Protein AF-A0A359E462-F1 (afdb_monomer_lite)

Foldseek 3Di:
DDVVVLLVLLLVLLLLLVLLLVLLVLVLPAPLPPDVVLNVVSVLSNVLSVVLNVLSVVPCVNDPPVSVVSSVVSSVVSPVVSVVLRPDPDPDSSVVSVVVSVVSVVVSLVSLVVSLVVCVVVVVVVSVVSSVVSNVSVVD

pLDDT: mean 85.41, std 11.94, range [37.19, 95.69]

Secondary structure (DSSP, 8-state):
--HHHHHHHHHHHHHHHHHHHHHHHHHHT-TT---HHHHHHHHHHHHHHHHHHHHHHT-TTT--HHHHHHHHHHHHHHHHHHHHHHH---S-HHHHHHHHHHHHHHHHHHHHHHHHHHHHTTT-HHHHHHHHHHHHHH--

Structure (mmCIF, N/CA/C/O backbone):
data_AF-A0A359E462-F1
#
_entry.id   AF-A0A359E462-F1
#
loop_
_atom_site.group_PDB
_atom_site.id
_atom_site.type_symbol
_atom_site.label_atom_id
_atom_site.label_alt_id
_atom_site.label_comp_id
_atom_site.label_asym_id
_atom_site.label_entity_id
_atom_site.label_seq_id
_atom_site.pdbx_PDB_ins_code
_atom_site.Cartn_x
_atom_site.Cartn_y
_atom_site.Cartn_z
_atom_site.occupancy
_atom_site.B_iso_or_equiv
_atom_site.auth_seq_id
_atom_site.auth_comp_id
_atom_site.auth_asym_id
_atom_site.auth_atom_id
_atom_site.pdbx_PDB_model_num
ATOM 1 N N . MET A 1 1 ? -7.744 -0.542 22.235 1.00 60.38 1 MET A N 1
ATOM 2 C CA . MET A 1 1 ? -6.685 0.347 21.687 1.00 60.38 1 MET A CA 1
ATOM 3 C C . MET A 1 1 ? -7.282 1.744 21.483 1.00 60.38 1 MET A C 1
ATOM 5 O O . MET A 1 1 ? -8.496 1.810 21.391 1.00 60.38 1 MET A O 1
ATOM 9 N N . LYS A 1 2 ? -6.514 2.849 21.475 1.00 73.69 2 LYS A N 1
ATOM 10 C CA . LYS A 1 2 ? -7.090 4.191 21.211 1.00 73.69 2 LYS A CA 1
ATOM 11 C C . LYS A 1 2 ? -7.337 4.391 19.709 1.00 73.69 2 LYS A C 1
ATOM 13 O O . LYS A 1 2 ? -6.457 4.039 18.927 1.00 73.69 2 LYS A O 1
ATOM 18 N N . THR A 1 3 ? -8.460 5.003 19.334 1.00 75.19 3 THR A N 1
ATOM 19 C CA . THR A 1 3 ? -8.848 5.301 17.939 1.00 75.19 3 THR A CA 1
ATOM 20 C C . THR A 1 3 ? -7.804 6.138 17.193 1.00 75.19 3 THR A C 1
ATOM 22 O O . THR A 1 3 ? -7.515 5.854 16.038 1.00 75.19 3 THR A O 1
ATOM 25 N N . GLU A 1 4 ? -7.136 7.073 17.877 1.00 76.38 4 GLU A N 1
ATOM 26 C CA . GLU A 1 4 ? -6.033 7.878 17.319 1.00 76.38 4 GLU A CA 1
ATOM 27 C C . GLU A 1 4 ? -4.921 7.006 16.706 1.00 76.38 4 GLU A C 1
ATOM 29 O O . GLU A 1 4 ? -4.448 7.281 15.610 1.00 76.38 4 GLU A O 1
ATOM 34 N N . LYS A 1 5 ? -4.566 5.879 17.346 1.00 87.44 5 LYS A N 1
ATOM 35 C CA . LYS A 1 5 ? -3.548 4.966 16.801 1.00 87.44 5 LYS A CA 1
ATOM 36 C C . LYS A 1 5 ? -4.015 4.220 15.555 1.00 87.44 5 LYS A C 1
ATOM 38 O O . LYS A 1 5 ? -3.192 3.901 14.705 1.00 87.44 5 LYS A O 1
ATOM 43 N N . LEU A 1 6 ? -5.309 3.909 15.451 1.00 91.31 6 LEU A N 1
ATOM 44 C CA . LEU A 1 6 ? -5.858 3.320 14.227 1.00 91.31 6 LEU A CA 1
ATOM 45 C C . LEU A 1 6 ? -5.811 4.323 13.089 1.00 91.31 6 LEU A C 1
ATOM 47 O O . LEU A 1 6 ? -5.420 3.960 11.989 1.00 91.31 6 LEU A O 1
ATOM 51 N N . GLN A 1 7 ? -6.150 5.580 13.367 1.00 90.94 7 GLN A N 1
ATOM 52 C CA . GLN A 1 7 ? -6.069 6.644 12.379 1.00 90.94 7 GLN A CA 1
ATOM 53 C C . GLN A 1 7 ? -4.628 6.851 11.896 1.00 90.94 7 GLN A C 1
ATOM 55 O O . GLN A 1 7 ? -4.416 6.944 10.688 1.00 90.94 7 GLN A O 1
ATOM 60 N N . ASP A 1 8 ? -3.639 6.834 12.794 1.00 90.19 8 ASP A N 1
ATOM 61 C CA . ASP A 1 8 ? -2.219 6.905 12.427 1.00 90.19 8 ASP A CA 1
ATOM 62 C C . ASP A 1 8 ? -1.805 5.732 11.525 1.00 90.19 8 ASP A C 1
ATOM 64 O O . ASP A 1 8 ? -1.240 5.940 10.451 1.00 90.19 8 ASP A O 1
ATOM 68 N N . TYR A 1 9 ? -2.141 4.494 11.906 1.00 92.81 9 TYR A N 1
ATOM 69 C CA . TYR A 1 9 ? -1.817 3.306 11.109 1.00 92.81 9 TYR A CA 1
ATOM 70 C C . TYR A 1 9 ? -2.516 3.295 9.745 1.00 92.81 9 TYR A C 1
ATOM 72 O O . TYR A 1 9 ? -1.888 2.950 8.743 1.00 92.81 9 TYR A O 1
ATOM 80 N N . THR A 1 10 ? -3.784 3.707 9.684 1.00 94.31 10 THR A N 1
ATOM 81 C CA . THR A 1 10 ? -4.526 3.879 8.428 1.00 94.31 10 THR A CA 1
ATOM 82 C C . THR A 1 10 ? -3.863 4.942 7.554 1.00 94.31 10 THR A C 1
ATOM 84 O O . THR A 1 10 ? -3.642 4.708 6.370 1.00 94.31 10 THR A O 1
ATOM 87 N N . THR A 1 11 ? -3.485 6.082 8.137 1.00 92.75 11 THR A N 1
ATOM 88 C CA . THR A 1 11 ? -2.820 7.194 7.440 1.00 92.75 11 THR A CA 1
ATOM 89 C C . THR A 1 11 ? -1.477 6.762 6.852 1.00 92.75 11 THR A C 1
ATOM 91 O O . THR A 1 11 ? -1.191 7.043 5.687 1.00 92.75 11 THR A O 1
ATOM 94 N N . ASP A 1 12 ? -0.660 6.057 7.635 1.00 92.62 12 ASP A N 1
ATOM 95 C CA . ASP A 1 12 ? 0.654 5.572 7.210 1.00 92.62 12 ASP A CA 1
ATOM 96 C C . ASP A 1 12 ? 0.546 4.530 6.094 1.00 92.62 12 ASP A C 1
ATOM 98 O O . ASP A 1 12 ? 1.240 4.636 5.079 1.00 92.62 12 ASP A O 1
ATOM 102 N N . LEU A 1 13 ? -0.354 3.555 6.244 1.00 95.31 13 LEU A N 1
ATOM 103 C CA . LEU A 1 13 ? -0.587 2.538 5.222 1.00 95.31 13 LEU A CA 1
ATOM 104 C C . LEU A 1 13 ? -1.141 3.155 3.935 1.00 95.31 13 LEU A C 1
ATOM 106 O O . LEU A 1 13 ? -0.721 2.781 2.836 1.00 95.31 13 LEU A O 1
ATOM 110 N N . TYR A 1 14 ? -2.034 4.136 4.056 1.00 95.62 14 TYR A N 1
ATOM 111 C CA . TYR A 1 14 ? -2.583 4.827 2.902 1.00 95.62 14 TYR A CA 1
ATOM 112 C C . TYR A 1 14 ? -1.494 5.629 2.165 1.00 95.62 14 TYR A C 1
ATOM 114 O O . TYR A 1 14 ? -1.356 5.532 0.941 1.00 95.62 14 TYR A O 1
ATOM 122 N N . ALA A 1 15 ? -0.646 6.355 2.896 1.00 93.69 15 ALA A N 1
ATOM 123 C CA . ALA A 1 15 ? 0.481 7.079 2.312 1.00 93.69 15 ALA A CA 1
ATOM 124 C C . ALA A 1 15 ? 1.480 6.144 1.607 1.00 93.69 15 ALA A C 1
ATOM 126 O O . ALA A 1 15 ? 1.904 6.446 0.488 1.00 93.69 15 ALA A O 1
ATOM 127 N N . LEU A 1 16 ? 1.811 5.000 2.217 1.00 93.44 16 LEU A N 1
ATOM 128 C CA . LEU A 1 16 ? 2.663 3.978 1.604 1.00 93.44 16 LEU A CA 1
ATOM 129 C C . LEU A 1 16 ? 2.048 3.458 0.297 1.00 93.44 16 LEU A C 1
ATOM 131 O O . LEU A 1 16 ? 2.712 3.467 -0.736 1.00 93.44 16 LEU A O 1
ATOM 135 N N . THR A 1 17 ? 0.765 3.094 0.321 1.00 94.88 17 THR A N 1
ATOM 136 C CA . THR A 1 17 ? 0.035 2.570 -0.846 1.00 94.88 17 THR A CA 1
ATOM 137 C C . THR A 1 17 ? 0.006 3.590 -1.993 1.00 94.88 17 THR A C 1
ATOM 139 O O . THR A 1 17 ? 0.336 3.250 -3.131 1.00 94.88 17 THR A O 1
ATOM 142 N N . LYS A 1 18 ? -0.291 4.871 -1.708 1.00 94.62 18 LYS A N 1
ATOM 143 C CA . LYS A 1 18 ? -0.224 5.955 -2.713 1.00 94.62 18 LYS A CA 1
ATOM 144 C C . LYS A 1 18 ? 1.172 6.137 -3.284 1.00 94.62 18 LYS A C 1
ATOM 146 O O . LYS A 1 18 ? 1.318 6.352 -4.489 1.00 94.62 18 LYS A O 1
ATOM 151 N N . HIS A 1 19 ? 2.190 6.093 -2.431 1.00 92.38 19 HIS A N 1
ATOM 152 C CA . HIS A 1 19 ? 3.562 6.240 -2.882 1.00 92.38 19 HIS A CA 1
ATOM 153 C C . HIS A 1 19 ? 3.963 5.093 -3.818 1.00 92.38 19 HIS A C 1
ATOM 155 O O . HIS A 1 19 ? 4.450 5.357 -4.918 1.00 92.38 19 HIS A O 1
ATOM 161 N N . THR A 1 20 ? 3.688 3.844 -3.436 1.00 92.75 20 THR A N 1
ATOM 162 C CA . THR A 1 20 ? 3.968 2.668 -4.267 1.00 92.75 20 THR A CA 1
ATOM 163 C C . THR A 1 20 ? 3.223 2.732 -5.597 1.00 92.75 20 THR A C 1
ATOM 165 O O . THR A 1 20 ? 3.838 2.502 -6.635 1.00 92.75 20 THR A O 1
ATOM 168 N N . LEU A 1 21 ? 1.951 3.151 -5.615 1.00 94.25 21 LEU A N 1
ATOM 169 C CA . LEU A 1 21 ? 1.221 3.351 -6.870 1.00 94.25 21 LEU A CA 1
ATOM 170 C C . LEU A 1 21 ? 1.902 4.389 -7.778 1.00 94.25 21 LEU A C 1
ATOM 172 O O . LEU A 1 21 ? 2.031 4.177 -8.983 1.00 94.25 21 LEU A O 1
ATOM 176 N N . SER A 1 22 ? 2.351 5.514 -7.213 1.00 91.81 22 SER A N 1
ATOM 177 C CA . SER A 1 22 ? 3.063 6.557 -7.965 1.00 91.81 22 SER A CA 1
ATOM 178 C C . SER A 1 22 ? 4.361 6.029 -8.583 1.00 91.81 22 SER A C 1
ATOM 180 O O . SER A 1 22 ? 4.654 6.292 -9.755 1.00 91.81 22 SER A O 1
ATOM 182 N N . VAL A 1 23 ? 5.108 5.222 -7.822 1.00 90.31 23 VAL A N 1
ATOM 183 C CA . VAL A 1 23 ? 6.296 4.518 -8.312 1.00 90.31 23 VAL A CA 1
ATOM 184 C C . VAL A 1 23 ? 5.914 3.601 -9.471 1.00 90.31 23 VAL A C 1
ATOM 186 O O . VAL A 1 23 ? 6.422 3.801 -10.569 1.00 90.31 23 VAL A O 1
ATOM 189 N N . VAL A 1 24 ? 4.974 2.673 -9.282 1.00 91.62 24 VAL A N 1
ATOM 190 C CA . VAL A 1 24 ? 4.553 1.699 -10.306 1.00 91.62 24 VAL A CA 1
ATOM 191 C C . VAL A 1 24 ? 4.086 2.391 -11.591 1.00 91.62 24 VAL A C 1
ATOM 193 O O . VAL A 1 24 ? 4.532 2.036 -12.682 1.00 91.62 24 VAL A O 1
ATOM 196 N N . LYS A 1 25 ? 3.272 3.450 -11.497 1.00 91.12 25 LYS A N 1
ATOM 197 C CA . LYS A 1 25 ? 2.845 4.241 -12.668 1.00 91.12 25 LYS A CA 1
ATOM 198 C C . LYS A 1 25 ? 4.025 4.860 -13.408 1.00 91.12 25 LYS A C 1
ATOM 200 O O . LYS A 1 25 ? 4.090 4.806 -14.636 1.00 91.12 25 LYS A O 1
ATOM 205 N N . THR A 1 26 ? 4.985 5.396 -12.664 1.00 88.31 26 THR A N 1
ATOM 206 C CA . THR A 1 26 ? 6.214 5.956 -13.230 1.00 88.31 26 THR A CA 1
ATOM 207 C C . THR A 1 26 ? 7.030 4.881 -13.953 1.00 88.31 26 THR A C 1
ATOM 209 O O . THR A 1 26 ? 7.489 5.091 -15.078 1.00 88.31 26 THR A O 1
ATOM 212 N N . GLN A 1 27 ? 7.163 3.702 -13.345 1.00 88.06 27 GLN A N 1
ATOM 213 C CA . GLN A 1 27 ? 7.868 2.562 -13.920 1.00 88.06 27 GLN A CA 1
ATOM 214 C C . GLN A 1 27 ? 7.225 2.064 -15.223 1.00 88.06 27 GLN A C 1
ATOM 216 O O . GLN A 1 27 ? 7.942 1.868 -16.202 1.00 88.06 27 GLN A O 1
ATOM 221 N N . LYS A 1 28 ? 5.889 1.946 -15.275 1.00 86.38 28 LYS A N 1
ATOM 222 C CA . LYS A 1 28 ? 5.133 1.542 -16.481 1.00 86.38 28 LYS A CA 1
ATOM 223 C C . LYS A 1 28 ? 5.398 2.441 -17.685 1.00 86.38 28 LYS A C 1
ATOM 225 O O . LYS A 1 28 ? 5.406 1.971 -18.816 1.00 86.38 28 LYS A O 1
ATOM 230 N N . THR A 1 29 ? 5.607 3.736 -17.450 1.00 84.69 29 THR A N 1
ATOM 231 C CA . THR A 1 29 ? 5.901 4.712 -18.515 1.00 84.69 29 THR A CA 1
ATOM 232 C C . THR A 1 29 ? 7.381 4.784 -18.897 1.00 84.69 29 THR A C 1
ATOM 234 O O . THR A 1 29 ? 7.750 5.512 -19.818 1.00 84.69 29 THR A O 1
ATOM 237 N N . SER A 1 30 ? 8.254 4.054 -18.197 1.00 83.88 30 SER A N 1
ATOM 238 C CA . SER A 1 30 ? 9.693 4.106 -18.426 1.00 83.88 30 SER A CA 1
ATOM 239 C C . SER A 1 30 ? 10.095 3.290 -19.649 1.00 83.88 30 SER A C 1
ATOM 241 O O . SER A 1 30 ? 9.843 2.090 -19.719 1.00 83.88 30 SER A O 1
ATOM 243 N N . SER A 1 31 ? 10.863 3.897 -20.556 1.00 81.12 31 SER A N 1
ATOM 244 C CA . SER A 1 31 ? 11.488 3.189 -21.685 1.00 81.12 31 SER A CA 1
ATOM 245 C C . SER A 1 31 ? 12.481 2.098 -21.256 1.00 81.12 31 SER A C 1
ATOM 247 O O . SER A 1 31 ? 12.884 1.275 -22.076 1.00 81.12 31 SER A O 1
ATOM 249 N N . LYS A 1 32 ? 12.874 2.073 -19.973 1.00 79.38 32 LYS A N 1
ATOM 250 C CA . LYS A 1 32 ? 13.740 1.040 -19.386 1.00 79.38 32 LYS A CA 1
ATOM 251 C C . LYS A 1 32 ? 13.001 -0.269 -19.095 1.00 79.38 32 LYS A C 1
ATOM 253 O O . LYS A 1 32 ? 13.661 -1.291 -18.921 1.00 79.38 32 LYS A O 1
ATOM 258 N N . VAL A 1 33 ? 11.668 -0.257 -19.039 1.00 83.12 33 VAL A N 1
ATOM 259 C CA . VAL A 1 33 ? 10.849 -1.461 -18.857 1.00 83.12 33 VAL A CA 1
ATOM 260 C C . VAL A 1 33 ? 10.404 -1.954 -20.229 1.00 83.12 33 VAL A C 1
ATOM 262 O O . VAL A 1 33 ? 9.380 -1.546 -20.761 1.00 83.12 33 VAL A O 1
ATOM 265 N N . ASN A 1 34 ? 11.215 -2.823 -20.829 1.00 81.88 34 ASN A N 1
ATOM 266 C CA . ASN A 1 34 ? 10.996 -3.349 -22.181 1.00 81.88 34 ASN A CA 1
ATOM 267 C C . ASN A 1 34 ? 10.612 -4.841 -22.208 1.00 81.88 34 ASN A C 1
ATOM 269 O O . ASN A 1 34 ? 10.435 -5.418 -23.279 1.00 81.88 34 ASN A O 1
ATOM 273 N N . ASN A 1 35 ? 10.477 -5.474 -21.041 1.00 87.38 35 ASN A N 1
ATOM 274 C CA . ASN A 1 35 ? 10.027 -6.854 -20.914 1.00 87.38 35 ASN A CA 1
ATOM 275 C C . ASN A 1 35 ? 8.499 -6.890 -20.772 1.00 87.38 35 ASN A C 1
ATOM 277 O O . ASN A 1 35 ? 7.972 -6.357 -19.798 1.00 87.38 35 ASN A O 1
ATOM 281 N N . SER A 1 36 ? 7.797 -7.545 -21.701 1.00 88.50 36 SER A N 1
ATOM 282 C CA . SER A 1 36 ? 6.327 -7.578 -21.712 1.00 88.50 36 SER A CA 1
ATOM 283 C C . SER A 1 36 ? 5.723 -8.155 -20.431 1.00 88.50 36 SER A C 1
ATOM 285 O O . SER A 1 36 ? 4.804 -7.564 -19.887 1.00 88.50 36 SER A O 1
ATOM 287 N N . LYS A 1 37 ? 6.298 -9.227 -19.870 1.00 90.44 37 LYS A N 1
ATOM 288 C CA . LYS A 1 37 ? 5.805 -9.815 -18.612 1.00 90.44 37 LYS A CA 1
ATOM 289 C C . LYS A 1 37 ? 5.951 -8.865 -17.428 1.00 90.44 37 LYS A C 1
ATOM 291 O O . LYS A 1 37 ? 5.120 -8.875 -16.529 1.00 90.44 37 LYS A O 1
ATOM 296 N N . ALA A 1 38 ? 7.018 -8.065 -17.408 1.00 89.88 38 ALA A N 1
ATOM 297 C CA . ALA A 1 38 ? 7.191 -7.046 -16.379 1.00 89.88 38 ALA A CA 1
ATOM 298 C C . ALA A 1 38 ? 6.164 -5.917 -16.545 1.00 89.88 38 ALA A C 1
ATOM 300 O O . ALA A 1 38 ? 5.639 -5.434 -15.550 1.00 89.88 38 ALA A O 1
ATOM 301 N N . VAL A 1 39 ? 5.850 -5.522 -17.784 1.00 89.75 39 VAL A N 1
ATOM 302 C CA . VAL A 1 39 ? 4.794 -4.536 -18.065 1.00 89.75 39 VAL A CA 1
ATOM 303 C C . VAL A 1 39 ? 3.427 -5.046 -17.609 1.00 89.75 39 VAL A C 1
ATOM 305 O O . VAL A 1 39 ? 2.711 -4.296 -16.950 1.00 89.75 39 VAL A O 1
ATOM 308 N N . ASP A 1 40 ? 3.098 -6.303 -17.914 1.00 91.69 40 ASP A N 1
ATOM 309 C CA . ASP A 1 40 ? 1.839 -6.937 -17.505 1.00 91.69 40 ASP A CA 1
ATOM 310 C C . ASP A 1 40 ? 1.735 -6.992 -15.973 1.00 91.69 40 ASP A C 1
ATOM 312 O O . ASP A 1 40 ? 0.775 -6.491 -15.399 1.00 91.69 40 ASP A O 1
ATOM 316 N N . LEU A 1 41 ? 2.785 -7.458 -15.288 1.00 91.88 41 LEU A N 1
ATOM 317 C CA . LEU A 1 41 ? 2.818 -7.485 -13.823 1.00 91.88 41 LEU A CA 1
ATOM 318 C C . LEU A 1 41 ? 2.665 -6.085 -13.205 1.00 91.88 41 LEU A C 1
ATOM 320 O O . LEU A 1 41 ? 1.914 -5.902 -12.251 1.00 91.88 41 LEU A O 1
ATOM 324 N N . LEU A 1 42 ? 3.356 -5.075 -13.740 1.00 92.88 42 LEU A N 1
ATOM 325 C CA . LEU A 1 42 ? 3.198 -3.698 -13.268 1.00 92.88 42 LEU A CA 1
ATOM 326 C C . LEU A 1 42 ? 1.783 -3.167 -13.531 1.00 92.88 42 LEU A C 1
ATOM 328 O O . LEU A 1 42 ? 1.295 -2.330 -12.772 1.00 92.88 42 LEU A O 1
ATOM 332 N N . HIS A 1 43 ? 1.123 -3.617 -14.601 1.00 93.50 43 HIS A N 1
ATOM 333 C CA . HIS A 1 43 ? -0.275 -3.295 -14.852 1.00 93.50 43 HIS A CA 1
ATOM 334 C C . HIS A 1 43 ? -1.188 -3.884 -13.777 1.00 93.50 43 HIS A C 1
ATOM 336 O O . HIS A 1 43 ? -1.980 -3.131 -13.213 1.00 93.50 43 HIS A O 1
ATOM 342 N N . ASP A 1 44 ? -1.023 -5.161 -13.446 1.00 92.69 44 ASP A N 1
ATOM 343 C CA . ASP A 1 44 ? -1.820 -5.833 -12.416 1.00 92.69 44 ASP A CA 1
ATOM 344 C C . ASP A 1 44 ? -1.631 -5.170 -11.042 1.00 92.69 44 ASP A C 1
ATOM 346 O O . ASP A 1 44 ? -2.599 -4.893 -10.332 1.00 92.69 44 ASP A O 1
ATOM 350 N N . ILE A 1 45 ? -0.389 -4.801 -10.702 1.00 93.50 45 ILE A N 1
ATOM 351 C CA . ILE A 1 45 ? -0.082 -4.061 -9.471 1.00 93.50 45 ILE A CA 1
ATOM 352 C C . ILE A 1 45 ? -0.757 -2.676 -9.465 1.00 93.50 45 ILE A C 1
ATOM 354 O O . ILE A 1 45 ? -1.314 -2.271 -8.446 1.00 93.50 45 ILE A O 1
ATOM 358 N N . ASP A 1 46 ? -0.721 -1.934 -10.578 1.00 94.50 46 ASP A N 1
ATOM 359 C CA . ASP A 1 46 ? -1.385 -0.623 -10.705 1.00 94.50 46 ASP A CA 1
ATOM 360 C C . ASP A 1 46 ? -2.899 -0.733 -10.476 1.00 94.50 46 ASP A C 1
ATOM 362 O O . ASP A 1 46 ? -3.466 0.068 -9.728 1.00 94.50 46 ASP A O 1
ATOM 366 N N . VAL A 1 47 ? -3.540 -1.751 -11.061 1.00 94.06 47 VAL A N 1
ATOM 367 C CA . VAL A 1 47 ? -4.972 -2.024 -10.868 1.00 94.06 47 VAL A CA 1
ATOM 368 C C . VAL A 1 47 ? -5.265 -2.310 -9.394 1.00 94.06 47 VAL A C 1
ATOM 370 O O . VAL A 1 47 ? -6.059 -1.587 -8.792 1.00 94.06 47 VAL A O 1
ATOM 373 N N . ALA A 1 48 ? -4.565 -3.271 -8.784 1.00 92.50 48 ALA A N 1
ATOM 374 C CA . ALA A 1 48 ? -4.805 -3.666 -7.396 1.00 92.50 48 ALA A CA 1
ATOM 375 C C . ALA A 1 48 ? -4.594 -2.508 -6.401 1.00 92.50 48 ALA A C 1
ATOM 377 O O . ALA A 1 48 ? -5.416 -2.273 -5.513 1.00 92.50 48 ALA A O 1
ATOM 378 N N . LEU A 1 49 ? -3.513 -1.736 -6.553 1.00 94.19 49 LEU A N 1
ATOM 379 C CA . LEU A 1 49 ? -3.239 -0.591 -5.678 1.00 94.19 49 LEU A CA 1
ATOM 380 C C . LEU A 1 49 ? -4.217 0.568 -5.914 1.00 94.19 49 LEU A C 1
ATOM 382 O O . LEU A 1 49 ? -4.567 1.273 -4.967 1.00 94.19 49 LEU A O 1
ATOM 386 N N . THR A 1 50 ? -4.676 0.776 -7.152 1.00 95.00 50 THR A N 1
ATOM 387 C CA . THR A 1 50 ? -5.710 1.776 -7.458 1.00 95.00 50 THR A CA 1
ATOM 388 C C . THR A 1 50 ? -7.032 1.417 -6.783 1.00 95.00 50 THR A C 1
ATOM 390 O O . THR A 1 50 ? -7.653 2.286 -6.172 1.00 95.00 50 THR A O 1
ATOM 393 N N . GLU A 1 51 ? -7.446 0.151 -6.835 1.00 92.38 51 GLU A N 1
ATOM 394 C CA . GLU A 1 51 ? -8.644 -0.326 -6.136 1.00 92.38 51 GLU A CA 1
ATOM 395 C C . GLU A 1 51 ? -8.537 -0.107 -4.624 1.00 92.38 51 GLU A C 1
ATOM 397 O O . GLU A 1 51 ? -9.436 0.479 -4.024 1.00 92.38 51 GLU A O 1
ATOM 402 N N . GLN A 1 52 ? -7.404 -0.463 -4.017 1.00 92.62 52 GLN A N 1
ATOM 403 C CA . GLN A 1 52 ? -7.163 -0.232 -2.590 1.00 92.62 52 GLN A CA 1
ATOM 404 C C . GLN A 1 52 ? -7.231 1.246 -2.195 1.00 92.62 52 GLN A C 1
ATOM 406 O O . GLN A 1 52 ? -7.809 1.586 -1.165 1.00 92.62 52 GLN A O 1
ATOM 411 N N . ILE A 1 53 ? -6.658 2.139 -3.005 1.00 93.94 53 ILE A N 1
ATOM 412 C CA . ILE A 1 53 ? -6.717 3.589 -2.770 1.00 93.94 53 ILE A CA 1
ATOM 413 C C . ILE A 1 53 ? -8.155 4.101 -2.850 1.00 93.94 53 ILE A C 1
ATOM 415 O O . ILE A 1 53 ? -8.559 4.892 -2.001 1.00 93.94 53 ILE A O 1
ATOM 419 N N . ASN A 1 54 ? -8.938 3.616 -3.814 1.00 93.19 54 ASN A N 1
ATOM 420 C CA . ASN A 1 54 ? -10.348 3.980 -3.921 1.00 93.19 54 ASN A CA 1
ATOM 421 C C . ASN A 1 54 ? -11.151 3.516 -2.698 1.00 93.19 54 ASN A C 1
ATOM 423 O O . ASN A 1 54 ? -12.073 4.212 -2.284 1.00 93.19 54 ASN A O 1
ATOM 427 N N . GLU A 1 55 ? -10.820 2.365 -2.109 1.00 92.31 55 GLU A N 1
ATOM 428 C CA . GLU A 1 55 ? -11.435 1.915 -0.855 1.00 92.31 55 GLU A CA 1
ATOM 429 C C . GLU A 1 55 ? -10.976 2.750 0.351 1.00 92.31 55 GLU A C 1
ATOM 431 O O . GLU A 1 55 ? -11.798 3.091 1.200 1.00 92.31 55 GLU A O 1
ATOM 436 N N . PHE A 1 56 ? -9.704 3.170 0.405 1.00 93.19 56 PHE A N 1
ATOM 437 C CA . PHE A 1 56 ? -9.247 4.136 1.412 1.00 93.19 56 PHE A CA 1
ATOM 438 C C . PHE A 1 56 ? -10.025 5.453 1.347 1.00 93.19 56 PHE A C 1
ATOM 440 O O . PHE A 1 56 ? -10.445 5.961 2.385 1.00 93.19 56 PHE A O 1
ATOM 447 N N . ASP A 1 57 ? -10.253 5.985 0.146 1.00 90.75 57 ASP A N 1
ATOM 448 C CA . ASP A 1 57 ? -10.988 7.239 -0.055 1.00 90.75 57 ASP A CA 1
ATOM 449 C C . ASP A 1 57 ? -12.458 7.169 0.393 1.00 90.75 57 ASP A C 1
ATOM 451 O O . ASP A 1 57 ? -13.065 8.205 0.652 1.00 90.75 57 ASP A O 1
ATOM 455 N N . LYS A 1 58 ? -13.030 5.966 0.532 1.00 90.56 58 LYS A N 1
ATOM 456 C CA . LYS A 1 58 ? -14.399 5.762 1.038 1.00 90.56 58 LYS A CA 1
ATOM 457 C C . LYS A 1 58 ? -14.481 5.702 2.568 1.00 90.56 58 LYS A C 1
ATOM 459 O O . LYS A 1 58 ? -15.583 5.704 3.113 1.00 90.56 58 LYS A O 1
ATOM 464 N N . MET A 1 59 ? -13.356 5.626 3.284 1.00 88.38 59 MET A N 1
ATOM 465 C CA . MET A 1 59 ? -13.331 5.526 4.750 1.00 88.38 59 MET A CA 1
ATOM 466 C C . MET A 1 59 ? -13.359 6.902 5.427 1.00 88.38 59 MET A C 1
ATOM 468 O O . MET A 1 59 ? -12.398 7.292 6.087 1.00 88.38 59 MET A O 1
ATOM 472 N N . GLU A 1 60 ? -14.476 7.621 5.310 1.00 84.25 60 GLU A N 1
ATOM 473 C CA . GLU A 1 60 ? -14.647 8.994 5.829 1.00 84.25 60 GLU A CA 1
ATOM 474 C C . GLU A 1 60 ? -14.327 9.139 7.334 1.00 84.25 60 GLU A C 1
ATOM 476 O O . GLU A 1 60 ? -13.793 10.163 7.761 1.00 84.25 60 GLU A O 1
ATOM 481 N N . ASP A 1 61 ? -14.573 8.090 8.130 1.00 82.81 61 ASP A N 1
ATOM 482 C CA . ASP A 1 61 ? -14.300 8.063 9.578 1.00 82.81 61 ASP A CA 1
ATOM 483 C C . ASP A 1 61 ? -12.791 8.126 9.909 1.00 82.81 61 ASP A C 1
ATOM 485 O O . ASP A 1 61 ? -12.401 8.582 10.985 1.00 82.81 61 ASP A O 1
ATOM 489 N N . PHE A 1 62 ? -11.930 7.683 8.986 1.00 81.81 62 PHE A N 1
ATOM 490 C CA . PHE A 1 62 ? -10.476 7.593 9.179 1.00 81.81 62 PHE A CA 1
ATOM 491 C C . PHE A 1 62 ? -9.681 8.473 8.208 1.00 81.81 62 PHE A C 1
ATOM 493 O O . PHE A 1 62 ? -8.538 8.830 8.497 1.00 81.81 62 PHE A O 1
ATOM 500 N N . VAL A 1 63 ? -10.277 8.833 7.071 1.00 84.00 63 VAL A N 1
ATOM 501 C CA . VAL A 1 63 ? -9.687 9.632 5.997 1.00 84.00 63 VAL A CA 1
ATOM 502 C C . VAL A 1 63 ? -10.505 10.913 5.840 1.00 84.00 63 VAL A C 1
ATOM 504 O O . VAL A 1 63 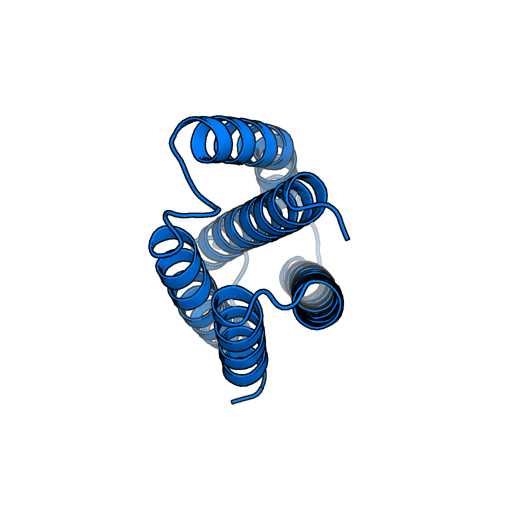? -11.394 11.018 5.004 1.00 84.00 63 VAL A O 1
ATOM 507 N N . ASN A 1 64 ? -10.185 11.905 6.670 1.00 84.69 64 ASN A N 1
ATOM 508 C CA . ASN A 1 64 ? -10.747 13.257 6.595 1.00 84.69 64 ASN A CA 1
ATOM 509 C C . ASN A 1 64 ? -9.744 14.256 5.986 1.00 84.69 64 ASN A C 1
ATOM 511 O O . ASN A 1 64 ? -8.596 13.907 5.709 1.00 84.69 64 ASN A O 1
ATOM 515 N N . ASP A 1 65 ? -10.146 15.518 5.822 1.00 85.06 65 ASP A N 1
ATOM 516 C CA . ASP A 1 65 ? -9.307 16.573 5.230 1.00 85.06 65 ASP A CA 1
ATOM 517 C C . ASP A 1 65 ? -7.938 16.740 5.909 1.00 85.06 65 ASP A C 1
ATOM 519 O O . ASP A 1 65 ? -6.924 16.930 5.230 1.00 85.06 65 ASP A O 1
ATOM 523 N N . SER A 1 66 ? -7.883 16.627 7.241 1.00 84.38 66 SER A N 1
ATOM 524 C CA . SER A 1 66 ? -6.624 16.693 7.990 1.00 84.38 66 SER A CA 1
ATOM 525 C C . SER A 1 66 ? -5.735 15.494 7.664 1.00 84.38 66 SER A C 1
ATOM 527 O O . SER A 1 66 ? -4.552 15.662 7.367 1.00 84.38 66 SER A O 1
ATOM 529 N N . THR A 1 67 ? -6.303 14.287 7.660 1.00 84.12 67 THR A N 1
ATOM 530 C CA . THR A 1 67 ? -5.592 13.060 7.280 1.00 84.12 67 THR A CA 1
ATOM 531 C C . THR A 1 67 ? -5.099 13.126 5.832 1.00 84.12 67 THR A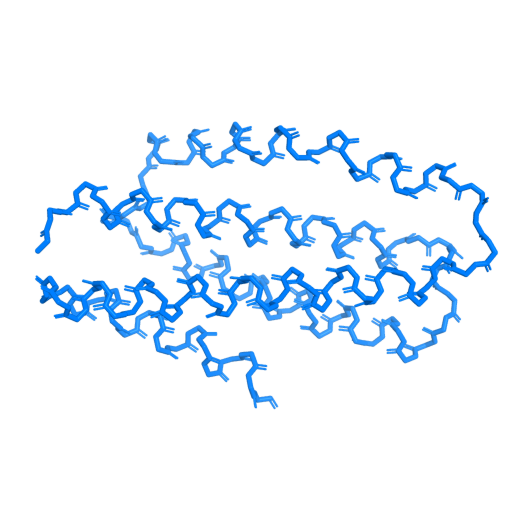 C 1
ATOM 533 O O . THR A 1 67 ? -3.951 12.782 5.552 1.00 84.12 67 THR A O 1
ATOM 536 N N . LEU A 1 68 ? -5.912 13.638 4.904 1.00 85.75 68 LEU A N 1
ATOM 537 C CA . LEU A 1 68 ? -5.531 13.827 3.504 1.00 85.75 68 LEU A CA 1
ATOM 538 C C . LEU A 1 68 ? -4.353 14.794 3.346 1.00 85.75 68 LEU A C 1
ATOM 540 O O . LEU A 1 68 ? -3.485 14.556 2.502 1.00 85.75 68 LEU A O 1
ATOM 544 N N . ALA A 1 69 ? -4.288 15.862 4.146 1.00 87.56 69 ALA A N 1
ATOM 545 C CA . ALA A 1 69 ? -3.137 16.761 4.163 1.00 87.56 69 ALA A CA 1
ATOM 546 C C . ALA A 1 69 ? -1.861 16.032 4.624 1.00 87.56 69 ALA A C 1
ATOM 548 O O . ALA A 1 69 ? -0.839 16.105 3.938 1.00 87.56 69 ALA A O 1
ATOM 549 N N . THR A 1 70 ? -1.939 15.250 5.705 1.00 88.31 70 THR A N 1
ATOM 550 C CA . THR A 1 70 ? -0.816 14.437 6.205 1.00 88.31 70 THR A CA 1
ATOM 551 C C . THR A 1 70 ? -0.361 13.384 5.191 1.00 88.31 70 THR A C 1
ATOM 553 O O . THR A 1 70 ? 0.838 13.190 4.990 1.00 88.31 70 THR A O 1
ATOM 556 N N . ILE A 1 71 ? -1.294 12.727 4.497 1.00 89.31 71 ILE A N 1
ATOM 557 C CA . ILE A 1 71 ? -0.975 11.768 3.428 1.00 89.31 71 ILE A CA 1
ATOM 558 C C . ILE A 1 71 ? -0.221 12.466 2.298 1.00 89.31 71 ILE A C 1
ATOM 560 O O . ILE A 1 71 ? 0.797 11.953 1.834 1.00 89.31 71 ILE A O 1
ATOM 564 N N . LYS A 1 72 ? -0.691 13.640 1.857 1.00 86.38 72 LYS A N 1
ATOM 565 C CA . LYS A 1 72 ? -0.025 14.418 0.801 1.00 86.38 72 LYS A CA 1
ATOM 566 C C . LYS A 1 72 ? 1.399 14.795 1.197 1.00 86.38 72 LYS A C 1
ATOM 568 O O . LYS A 1 72 ? 2.299 14.648 0.376 1.00 86.38 72 LYS A O 1
ATOM 573 N N . GLU A 1 73 ? 1.611 15.229 2.436 1.00 87.62 73 GLU A N 1
ATOM 574 C CA . GLU A 1 73 ? 2.941 15.555 2.958 1.00 87.62 73 GLU A CA 1
ATOM 575 C C . GLU A 1 73 ? 3.869 14.331 2.955 1.00 87.62 73 GLU A C 1
ATOM 577 O O . GLU A 1 73 ? 4.971 14.391 2.404 1.00 87.62 73 GLU A O 1
ATOM 582 N N . LYS A 1 74 ? 3.400 13.191 3.482 1.00 85.69 74 LYS A N 1
ATOM 583 C CA . LYS A 1 74 ? 4.161 11.932 3.485 1.00 85.69 74 LYS A CA 1
ATOM 584 C C . LYS A 1 74 ? 4.525 11.502 2.062 1.00 85.69 74 LYS A C 1
ATOM 586 O O . LYS A 1 74 ? 5.692 11.234 1.788 1.00 85.69 74 LYS A O 1
ATOM 591 N N . VAL A 1 75 ? 3.566 11.508 1.131 1.00 82.88 75 VAL A N 1
ATOM 592 C CA . VAL A 1 75 ? 3.791 11.155 -0.286 1.00 82.88 75 VAL A CA 1
ATOM 593 C C . VAL A 1 75 ? 4.763 12.123 -0.974 1.00 82.88 75 VAL A C 1
ATOM 595 O O . VAL A 1 75 ? 5.623 11.688 -1.747 1.00 82.88 75 VAL A O 1
ATOM 598 N N . ALA A 1 76 ? 4.677 13.426 -0.690 1.00 80.88 76 ALA A N 1
ATOM 599 C CA . ALA A 1 76 ? 5.609 14.420 -1.221 1.00 80.88 76 ALA A CA 1
ATOM 600 C C . ALA A 1 76 ? 7.047 14.148 -0.752 1.00 80.88 76 ALA A C 1
ATOM 602 O O . ALA A 1 76 ? 7.969 14.184 -1.570 1.00 80.88 76 ALA A O 1
ATOM 603 N N . GLY A 1 77 ? 7.229 13.771 0.519 1.00 74.81 77 GLY A N 1
ATOM 604 C CA . GLY A 1 77 ? 8.524 13.358 1.067 1.00 74.81 77 GLY A CA 1
ATOM 605 C C . GLY A 1 77 ? 9.158 12.183 0.315 1.00 74.81 77 GLY A C 1
ATOM 606 O O . GLY A 1 77 ? 10.371 12.157 0.113 1.00 74.81 77 GLY A O 1
ATOM 607 N N . PHE A 1 78 ? 8.349 11.248 -0.187 1.00 69.56 78 PHE A N 1
ATOM 608 C CA . PHE A 1 78 ? 8.847 10.114 -0.967 1.00 69.56 78 PHE A CA 1
ATOM 609 C C . PHE A 1 78 ? 9.085 10.414 -2.458 1.00 69.56 78 PHE A C 1
ATOM 611 O O . PHE A 1 78 ? 9.814 9.684 -3.134 1.00 69.56 78 PHE A O 1
ATOM 618 N N . SER A 1 79 ? 8.496 11.484 -3.000 1.00 63.41 79 SER A N 1
ATOM 619 C CA . SER A 1 79 ? 8.555 11.797 -4.438 1.00 63.41 79 SER A CA 1
ATOM 620 C C . SER A 1 79 ? 9.984 12.087 -4.930 1.00 63.41 79 SER A C 1
ATOM 622 O O . SER A 1 79 ? 10.316 11.779 -6.076 1.00 63.41 79 SER A O 1
ATOM 624 N N . GLY A 1 80 ? 10.868 12.582 -4.054 1.00 62.72 80 GLY A N 1
ATOM 625 C CA . GLY A 1 80 ? 12.292 12.773 -4.362 1.00 62.72 80 GLY A CA 1
ATOM 626 C C . GLY A 1 80 ? 13.038 11.473 -4.706 1.00 62.72 80 GLY A C 1
ATOM 627 O O . GLY A 1 80 ? 13.935 11.481 -5.551 1.00 62.72 80 GLY A O 1
ATOM 628 N N . SER A 1 81 ? 12.631 10.338 -4.130 1.00 64.50 81 SER A N 1
ATOM 629 C CA . SER A 1 81 ? 13.261 9.030 -4.367 1.00 64.50 81 SER A CA 1
ATOM 630 C C . SER A 1 81 ? 12.918 8.439 -5.740 1.00 64.50 81 SER A C 1
ATOM 632 O O . SER A 1 81 ? 13.745 7.748 -6.338 1.00 64.50 81 SER A O 1
ATOM 634 N N . ILE A 1 82 ? 11.736 8.756 -6.285 1.00 61.47 82 ILE A N 1
ATOM 635 C CA . ILE A 1 82 ? 11.271 8.253 -7.591 1.00 61.47 82 ILE A CA 1
ATOM 636 C C . ILE A 1 82 ? 12.113 8.840 -8.733 1.00 61.47 82 ILE A C 1
ATOM 638 O O . ILE A 1 82 ? 12.564 8.119 -9.626 1.00 61.47 82 ILE A O 1
ATOM 642 N N . ALA A 1 83 ? 12.388 10.148 -8.681 1.00 61.03 83 ALA A N 1
ATOM 643 C CA . ALA A 1 83 ? 13.204 10.832 -9.685 1.00 61.03 83 ALA A CA 1
ATOM 644 C C . ALA A 1 83 ? 14.649 10.294 -9.726 1.00 61.03 83 ALA A C 1
ATOM 646 O O . ALA A 1 83 ? 15.214 10.092 -10.805 1.00 61.03 83 ALA A O 1
ATOM 647 N N . GLY A 1 84 ? 15.234 9.996 -8.559 1.00 62.12 84 GLY A N 1
ATOM 648 C CA . GLY A 1 84 ? 16.569 9.396 -8.455 1.00 62.12 84 GLY A CA 1
ATOM 649 C C . GLY A 1 84 ? 16.644 7.986 -9.049 1.00 62.12 84 GLY A C 1
ATOM 650 O O . GLY A 1 84 ? 17.621 7.638 -9.718 1.00 62.12 84 GLY A O 1
ATOM 651 N N . PHE A 1 85 ? 15.587 7.188 -8.874 1.00 60.41 85 PHE A N 1
ATOM 652 C CA . PHE A 1 85 ? 15.503 5.837 -9.425 1.00 60.41 85 PHE A CA 1
ATOM 653 C C . PHE A 1 85 ? 15.536 5.833 -10.961 1.00 60.41 85 PHE A C 1
ATOM 655 O O . PHE A 1 85 ? 16.325 5.102 -11.569 1.00 60.41 85 PHE A O 1
ATOM 662 N N . LEU A 1 86 ? 14.755 6.712 -11.598 1.00 58.44 86 LEU A N 1
ATOM 663 C CA . LEU A 1 86 ? 14.700 6.823 -13.058 1.00 58.44 86 LEU A CA 1
ATOM 664 C C . LEU A 1 86 ? 15.993 7.358 -13.681 1.00 58.44 86 LEU A C 1
ATOM 666 O O . LEU A 1 86 ? 16.380 6.895 -14.757 1.00 58.44 86 LEU A O 1
ATOM 670 N N . ASN A 1 87 ? 16.682 8.294 -13.023 1.00 59.84 87 ASN A N 1
ATOM 671 C CA . ASN A 1 87 ? 17.873 8.937 -13.585 1.00 59.84 87 ASN A CA 1
ATOM 672 C C . ASN A 1 87 ? 19.133 8.047 -13.550 1.00 59.84 87 ASN A C 1
ATOM 674 O O . ASN A 1 87 ? 20.161 8.388 -14.130 1.00 59.84 87 ASN A O 1
ATOM 678 N N . THR A 1 88 ? 19.090 6.882 -12.893 1.00 59.38 88 THR A N 1
ATOM 679 C CA . THR A 1 88 ? 20.294 6.051 -12.770 1.00 59.38 88 THR A CA 1
ATOM 680 C C . THR A 1 88 ? 20.543 5.233 -14.049 1.00 59.38 88 THR A C 1
ATOM 682 O O . THR A 1 88 ? 19.687 4.453 -14.476 1.00 59.38 88 THR A O 1
ATOM 685 N N . GLN A 1 89 ? 21.718 5.385 -14.672 1.00 56.09 89 GLN A N 1
ATOM 686 C CA . GLN A 1 89 ? 22.210 4.506 -15.745 1.00 56.09 89 GLN A CA 1
ATOM 687 C C . GLN A 1 89 ? 22.627 3.150 -15.147 1.00 56.09 89 GLN A C 1
ATOM 689 O O . GLN A 1 89 ? 23.757 2.993 -14.697 1.00 56.09 89 GLN A O 1
ATOM 694 N N . ARG A 1 90 ? 21.701 2.191 -15.040 1.00 60.41 90 ARG A N 1
ATOM 695 C CA . ARG A 1 90 ? 21.965 0.858 -14.463 1.00 60.41 90 ARG A CA 1
ATOM 696 C C . ARG A 1 90 ? 21.809 -0.227 -15.522 1.00 60.41 90 ARG A C 1
ATOM 698 O O . ARG A 1 90 ? 20.904 -0.122 -16.341 1.00 60.41 90 ARG A O 1
ATOM 705 N N . GLU A 1 91 ? 22.648 -1.260 -15.436 1.00 60.50 91 GLU A N 1
ATOM 706 C CA . GLU A 1 91 ? 22.643 -2.418 -16.345 1.00 60.50 91 GLU A CA 1
ATOM 707 C C . GLU A 1 91 ? 21.394 -3.304 -16.198 1.00 60.50 91 GLU A C 1
ATOM 709 O O . GLU A 1 91 ? 20.816 -3.684 -17.207 1.00 60.50 91 GLU A O 1
ATOM 714 N N . ASP A 1 92 ? 20.906 -3.532 -14.969 1.00 63.28 92 ASP A N 1
ATOM 715 C CA . ASP A 1 92 ? 19.693 -4.328 -14.694 1.00 63.28 92 ASP A CA 1
ATOM 716 C C . ASP A 1 92 ? 18.587 -3.485 -14.039 1.00 63.28 92 ASP A C 1
ATOM 718 O O . ASP A 1 92 ? 18.339 -3.611 -12.831 1.00 63.28 92 ASP A O 1
ATOM 722 N N . PRO A 1 93 ? 17.931 -2.573 -14.779 1.00 77.38 93 PRO A N 1
ATOM 723 C CA . PRO A 1 93 ? 16.881 -1.741 -14.213 1.00 77.38 93 PRO A CA 1
ATOM 724 C C . PRO A 1 93 ? 15.697 -2.615 -13.790 1.00 77.38 93 PRO A C 1
ATOM 726 O O . PRO A 1 93 ? 15.384 -2.636 -12.605 1.00 77.38 93 PRO A O 1
ATOM 729 N N . VAL A 1 94 ? 15.135 -3.422 -14.701 1.00 83.81 94 VAL A N 1
ATOM 730 C CA . VAL A 1 94 ? 13.872 -4.168 -14.511 1.00 83.81 94 VAL A CA 1
ATOM 731 C C . VAL A 1 94 ? 13.877 -5.075 -13.274 1.00 83.81 94 VAL A C 1
ATOM 733 O O . VAL A 1 94 ? 12.973 -4.980 -12.453 1.00 83.81 94 VAL A O 1
ATOM 736 N N . SER A 1 95 ? 14.904 -5.913 -13.091 1.00 85.00 95 SER A N 1
ATOM 737 C CA . SER A 1 95 ? 14.983 -6.845 -11.948 1.00 85.00 95 SER A CA 1
ATOM 738 C C . SER A 1 95 ? 14.994 -6.120 -10.595 1.00 85.00 95 SER A C 1
ATOM 740 O O . SER A 1 95 ? 14.322 -6.532 -9.650 1.00 85.00 95 SER A O 1
ATOM 742 N N . LYS A 1 96 ? 15.710 -4.991 -10.501 1.00 83.25 96 LYS A N 1
ATOM 743 C CA . LYS A 1 96 ? 15.743 -4.182 -9.276 1.00 83.25 96 LYS A CA 1
ATOM 744 C C . LYS A 1 96 ? 14.407 -3.500 -9.011 1.00 83.25 96 LYS A C 1
ATOM 746 O O . LYS A 1 96 ? 14.001 -3.481 -7.858 1.00 83.25 96 LYS A O 1
ATOM 751 N N . MET A 1 97 ? 13.727 -2.999 -10.047 1.00 85.19 97 MET A N 1
ATOM 752 C CA . MET A 1 97 ? 12.396 -2.392 -9.876 1.00 85.19 97 MET A CA 1
ATOM 753 C C . MET A 1 97 ? 11.412 -3.431 -9.348 1.00 85.19 97 MET A C 1
ATOM 755 O O . MET A 1 97 ? 10.844 -3.220 -8.287 1.00 85.19 97 MET A O 1
ATOM 759 N N . LEU A 1 98 ? 11.353 -4.612 -9.974 1.00 88.75 98 LEU A N 1
ATOM 760 C CA . LEU A 1 98 ? 10.476 -5.697 -9.526 1.00 88.75 98 LEU A CA 1
ATOM 761 C C . LEU A 1 98 ? 10.770 -6.156 -8.090 1.00 88.75 98 LEU A C 1
ATOM 763 O O . LEU A 1 98 ? 9.849 -6.441 -7.331 1.00 88.75 98 LEU A O 1
ATOM 767 N N . ARG A 1 99 ? 12.045 -6.220 -7.687 1.00 89.44 99 ARG A N 1
ATOM 768 C CA . ARG A 1 99 ? 12.418 -6.515 -6.294 1.00 89.44 99 ARG A CA 1
ATOM 769 C C . ARG A 1 99 ? 11.930 -5.426 -5.334 1.00 89.44 99 ARG A C 1
ATOM 771 O O . ARG A 1 99 ? 11.459 -5.741 -4.240 1.00 89.44 99 ARG A O 1
ATOM 778 N N . ASP A 1 100 ? 12.100 -4.162 -5.705 1.00 89.12 100 ASP A N 1
ATOM 779 C CA . ASP A 1 100 ? 11.700 -3.028 -4.875 1.00 89.12 100 ASP A CA 1
ATOM 780 C C . ASP A 1 100 ? 10.16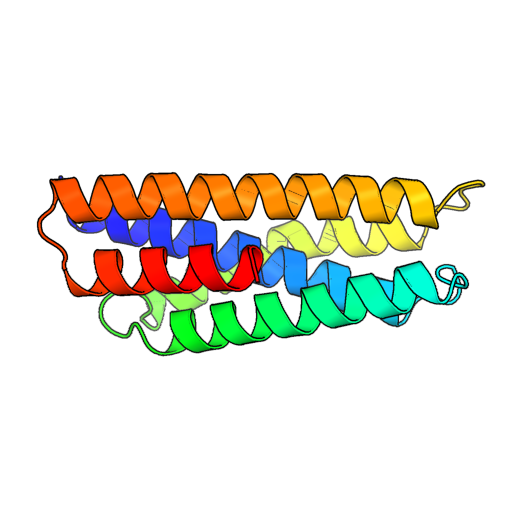1 -2.971 -4.760 1.00 89.12 100 ASP A C 1
ATOM 782 O O . ASP A 1 100 ? 9.647 -2.814 -3.653 1.00 89.12 100 ASP A O 1
ATOM 786 N N . ASP A 1 101 ? 9.433 -3.244 -5.850 1.00 91.00 101 ASP A N 1
ATOM 787 C CA . ASP A 1 101 ? 7.971 -3.378 -5.859 1.00 91.00 101 ASP A CA 1
ATOM 788 C C . ASP A 1 101 ? 7.513 -4.551 -4.988 1.00 91.00 101 ASP A C 1
ATOM 790 O O . ASP A 1 101 ? 6.638 -4.382 -4.144 1.00 91.00 101 ASP A O 1
ATOM 794 N N . TYR A 1 102 ? 8.145 -5.725 -5.113 1.00 91.62 102 TYR A N 1
ATOM 795 C CA . TYR A 1 102 ? 7.862 -6.883 -4.258 1.00 91.62 102 TYR A CA 1
ATOM 796 C C . TYR A 1 102 ? 8.051 -6.552 -2.773 1.00 91.62 102 TYR A C 1
ATOM 798 O O . TYR A 1 102 ? 7.229 -6.913 -1.929 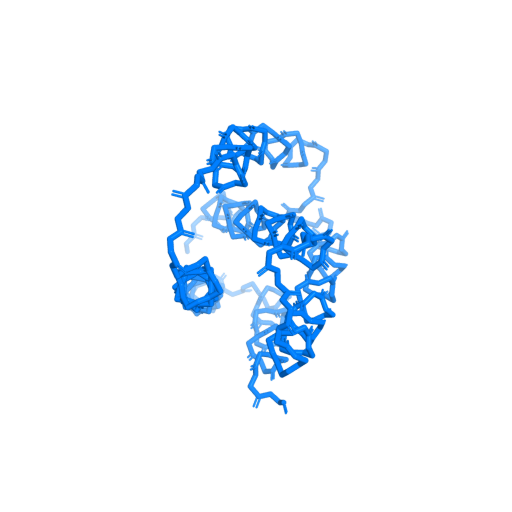1.00 91.62 102 TYR A O 1
ATOM 806 N N . THR A 1 103 ? 9.120 -5.825 -2.447 1.00 93.31 103 THR A N 1
ATOM 807 C CA . THR A 1 103 ? 9.395 -5.399 -1.072 1.00 93.31 103 THR A CA 1
ATOM 808 C C . THR A 1 103 ? 8.315 -4.432 -0.582 1.00 93.31 103 THR A C 1
ATOM 810 O O . THR A 1 103 ? 7.807 -4.598 0.527 1.00 93.31 103 THR A O 1
ATOM 813 N N . ALA A 1 104 ? 7.920 -3.457 -1.406 1.00 92.00 104 ALA A N 1
ATOM 814 C CA . ALA A 1 104 ? 6.862 -2.509 -1.073 1.00 92.00 104 ALA A CA 1
ATOM 815 C C . ALA A 1 104 ? 5.503 -3.203 -0.882 1.00 92.00 104 ALA A C 1
ATOM 817 O O . ALA A 1 104 ? 4.822 -2.945 0.108 1.00 92.00 104 ALA A O 1
ATOM 818 N N . LEU A 1 105 ? 5.143 -4.138 -1.764 1.00 93.75 105 LEU A N 1
ATOM 819 C CA . LEU A 1 105 ? 3.932 -4.952 -1.645 1.00 93.75 105 LEU A CA 1
ATOM 820 C C . LEU A 1 105 ? 3.938 -5.793 -0.362 1.00 93.75 105 LEU A C 1
ATOM 822 O O . LEU A 1 105 ? 2.930 -5.850 0.339 1.00 93.75 105 LEU A O 1
ATOM 826 N N . GLY A 1 106 ? 5.082 -6.378 0.005 1.00 93.94 106 GLY A N 1
ATOM 827 C CA . GLY A 1 106 ? 5.243 -7.091 1.274 1.00 93.94 106 GLY A CA 1
ATOM 828 C C . GLY A 1 106 ? 5.053 -6.190 2.501 1.00 93.94 106 GLY A C 1
ATOM 829 O O . GLY A 1 106 ? 4.414 -6.597 3.476 1.00 93.94 106 GLY A O 1
ATOM 830 N N . MET A 1 107 ? 5.551 -4.948 2.452 1.00 93.81 107 MET A N 1
ATOM 831 C CA . MET A 1 107 ? 5.302 -3.955 3.505 1.00 93.81 107 MET A CA 1
ATOM 832 C C . MET A 1 107 ? 3.823 -3.563 3.581 1.00 93.81 107 MET A C 1
ATOM 834 O O . MET A 1 107 ? 3.280 -3.495 4.681 1.00 93.81 107 MET A O 1
ATOM 838 N N . ILE A 1 108 ? 3.156 -3.365 2.440 1.00 94.81 108 ILE A N 1
ATOM 839 C CA . ILE A 1 108 ? 1.718 -3.064 2.370 1.00 94.81 108 ILE A CA 1
ATOM 840 C C . ILE A 1 108 ? 0.898 -4.214 2.967 1.00 94.81 108 ILE A C 1
ATOM 842 O O . ILE A 1 108 ? 0.071 -3.981 3.846 1.00 94.81 108 ILE A O 1
ATOM 846 N N . ALA A 1 109 ? 1.164 -5.461 2.571 1.00 94.31 109 ALA A N 1
ATOM 847 C CA . ALA A 1 109 ? 0.477 -6.636 3.111 1.00 94.31 109 ALA A CA 1
ATOM 848 C C . ALA A 1 109 ? 0.688 -6.786 4.630 1.00 94.31 109 ALA A C 1
ATOM 850 O O . ALA A 1 109 ? -0.249 -7.074 5.381 1.00 94.31 109 ALA A O 1
ATOM 851 N N . SER A 1 110 ? 1.910 -6.527 5.106 1.00 95.12 110 SER A N 1
ATOM 852 C CA . SER A 1 110 ? 2.219 -6.509 6.541 1.00 95.12 110 SER A CA 1
ATOM 853 C C . SER A 1 110 ? 1.468 -5.388 7.266 1.00 95.12 110 SER A C 1
ATOM 855 O O . SER A 1 110 ? 0.917 -5.611 8.343 1.00 95.12 110 SER A O 1
ATOM 857 N N . GLY A 1 111 ? 1.388 -4.200 6.660 1.00 95.38 111 GLY A N 1
ATOM 858 C CA . GLY A 1 111 ? 0.642 -3.058 7.182 1.00 95.38 111 GLY A CA 1
ATOM 859 C C . GLY A 1 111 ? -0.857 -3.335 7.286 1.00 95.38 111 GLY A C 1
ATOM 860 O O . GLY A 1 111 ? -1.444 -3.077 8.334 1.00 95.38 111 GLY A O 1
ATOM 861 N N . TYR A 1 112 ? -1.462 -3.947 6.264 1.00 95.69 112 TYR A N 1
ATOM 862 C CA . TYR A 1 112 ? -2.853 -4.401 6.326 1.00 95.69 112 TYR A CA 1
ATOM 863 C C . TYR A 1 112 ? -3.074 -5.440 7.425 1.00 95.69 112 TYR A C 1
ATOM 865 O O . TYR A 1 112 ? -4.038 -5.332 8.175 1.00 95.69 112 TYR A O 1
ATOM 873 N N . THR A 1 113 ? -2.175 -6.418 7.564 1.00 95.19 113 THR A N 1
ATOM 874 C CA . THR A 1 113 ? -2.270 -7.453 8.609 1.00 95.19 113 THR A CA 1
ATOM 875 C C . THR A 1 113 ? -2.196 -6.840 10.010 1.00 95.19 113 THR A C 1
ATOM 877 O O . THR A 1 113 ? -2.981 -7.190 10.899 1.00 95.19 113 THR A O 1
ATOM 880 N N . MET A 1 114 ? -1.277 -5.890 10.207 1.00 95.12 114 MET A N 1
ATOM 881 C CA . MET A 1 114 ? -1.157 -5.133 11.451 1.00 95.12 114 MET A CA 1
ATOM 882 C C . MET A 1 114 ? -2.438 -4.343 11.729 1.00 95.12 114 MET A C 1
ATOM 884 O O . MET A 1 114 ? -2.996 -4.470 12.817 1.00 95.12 114 MET A O 1
ATOM 888 N N . LEU A 1 115 ? -2.923 -3.571 10.751 1.00 95.38 115 LEU A N 1
ATOM 889 C CA . LEU A 1 115 ? -4.126 -2.751 10.886 1.00 95.38 115 LEU A CA 1
ATOM 890 C C . LEU A 1 115 ? -5.367 -3.603 11.169 1.00 95.38 115 LEU A C 1
ATOM 892 O O . LEU A 1 115 ? -6.140 -3.260 12.057 1.00 95.38 115 LEU A O 1
ATOM 896 N N . HIS A 1 116 ? -5.511 -4.744 10.493 1.00 95.50 116 HIS A N 1
ATOM 897 C CA . HIS A 1 116 ? -6.587 -5.706 10.719 1.00 95.50 116 HIS A CA 1
ATOM 898 C C . HIS A 1 116 ? -6.596 -6.211 12.163 1.00 95.50 116 HIS A C 1
ATOM 900 O O . HIS A 1 116 ? -7.609 -6.154 12.857 1.00 95.50 116 HIS A O 1
ATOM 906 N N . THR A 1 117 ? -5.435 -6.657 12.645 1.00 94.81 117 THR 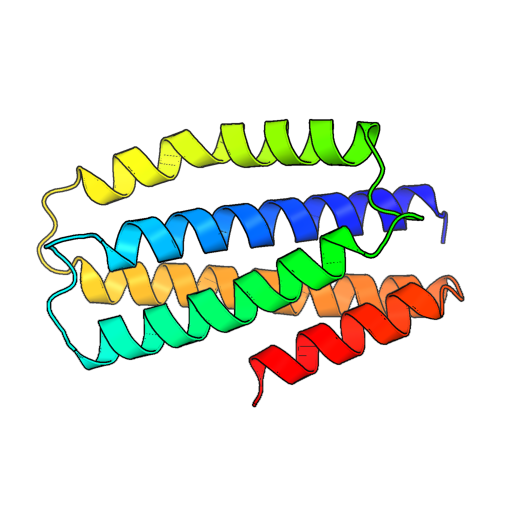A N 1
ATOM 907 C CA . THR A 1 117 ? -5.277 -7.159 14.017 1.00 94.81 117 THR A CA 1
ATOM 908 C C . THR A 1 117 ? -5.575 -6.065 15.041 1.00 94.81 117 THR A C 1
ATOM 910 O O . THR A 1 117 ? -6.221 -6.302 16.063 1.00 94.81 117 THR A O 1
ATOM 913 N N . ALA A 1 118 ? -5.121 -4.847 14.758 1.00 94.94 118 ALA A N 1
ATOM 914 C CA . ALA A 1 118 ? -5.329 -3.694 15.613 1.00 94.94 118 ALA A CA 1
ATOM 915 C C . ALA A 1 118 ? -6.816 -3.285 15.662 1.00 94.94 118 ALA A C 1
ATOM 917 O O . ALA A 1 118 ? -7.333 -3.000 16.743 1.00 94.94 118 ALA A O 1
ATOM 918 N N . ALA A 1 119 ? -7.508 -3.318 14.518 1.00 94.19 119 ALA A N 1
ATOM 919 C CA . ALA A 1 119 ? -8.939 -3.057 14.391 1.00 94.19 119 ALA A CA 1
ATOM 920 C C . ALA A 1 119 ? -9.778 -4.105 15.137 1.00 94.19 119 ALA A C 1
ATOM 922 O O . ALA A 1 119 ? -10.655 -3.734 15.916 1.00 94.19 119 ALA A O 1
ATOM 923 N N . LEU A 1 120 ? -9.441 -5.396 15.003 1.00 95.44 120 LEU A N 1
ATOM 924 C CA . LEU A 1 120 ? -10.059 -6.479 15.780 1.00 95.44 120 LEU A CA 1
ATOM 925 C C . LEU A 1 120 ? -9.918 -6.235 17.287 1.00 95.44 120 LEU A C 1
ATOM 927 O O . LEU A 1 120 ? -10.890 -6.325 18.031 1.00 95.44 120 LEU A O 1
ATOM 931 N N . GLY A 1 121 ? -8.717 -5.869 17.745 1.00 93.94 121 GLY A N 1
ATOM 932 C CA . GLY A 1 121 ? -8.463 -5.554 19.154 1.00 93.94 121 GLY A CA 1
ATOM 933 C C . GLY A 1 121 ? -9.136 -4.268 19.655 1.00 93.94 121 GLY A C 1
ATOM 934 O O . GLY A 1 121 ? -9.141 -4.006 20.861 1.00 93.94 121 GLY A O 1
ATOM 935 N N . ALA A 1 122 ? -9.665 -3.440 18.754 1.00 93.38 122 ALA A N 1
ATOM 936 C CA . ALA A 1 122 ? -10.410 -2.228 19.073 1.00 93.38 122 ALA A CA 1
ATOM 937 C C . ALA A 1 122 ? -11.932 -2.386 18.916 1.00 93.38 122 ALA A C 1
ATOM 939 O O . ALA A 1 122 ? -12.654 -1.542 19.435 1.00 93.38 122 ALA A O 1
ATOM 940 N N . GLY A 1 123 ? -12.408 -3.453 18.263 1.00 93.50 123 GLY A N 1
ATOM 941 C CA . GLY A 1 123 ? -13.823 -3.626 17.921 1.00 93.50 123 GLY A CA 1
ATOM 942 C C . GLY A 1 123 ? -14.295 -2.708 16.787 1.00 93.50 123 GLY A C 1
ATOM 943 O O . GLY A 1 123 ? -15.456 -2.317 16.766 1.00 93.50 123 GLY A O 1
ATOM 944 N N . GLU A 1 124 ? -13.395 -2.321 15.877 1.00 94.12 124 GLU A N 1
ATOM 945 C CA . GLU A 1 124 ? -13.692 -1.416 14.755 1.00 94.12 124 GLU A CA 1
ATOM 946 C C . GLU A 1 124 ? -14.053 -2.208 13.491 1.00 94.12 124 GLU A C 1
ATOM 948 O O . GLU A 1 124 ? -13.244 -2.353 12.570 1.00 94.12 124 GLU A O 1
ATOM 953 N N . ASP A 1 125 ? -15.275 -2.743 13.454 1.00 92.94 125 ASP A N 1
ATOM 954 C CA . ASP A 1 125 ? -15.727 -3.716 12.445 1.00 92.94 125 ASP A CA 1
ATOM 955 C C . ASP A 1 125 ? -15.567 -3.225 10.996 1.00 92.94 125 ASP A C 1
ATOM 957 O O . ASP A 1 125 ? -15.100 -3.972 10.136 1.00 92.94 125 ASP A O 1
ATOM 961 N N . LYS A 1 126 ? -15.845 -1.941 10.720 1.00 91.69 126 LYS A N 1
ATOM 962 C CA . LYS A 1 126 ? -15.649 -1.359 9.377 1.00 91.69 126 LYS A CA 1
ATOM 963 C C . LYS A 1 126 ? -14.205 -1.513 8.888 1.00 91.69 126 LYS A C 1
ATOM 965 O O . LYS A 1 126 ? -13.963 -1.815 7.721 1.00 91.69 126 LYS A O 1
ATOM 970 N N . LEU A 1 127 ? -13.241 -1.299 9.783 1.00 92.81 127 LEU A N 1
ATOM 971 C CA . LEU A 1 127 ? -11.820 -1.357 9.458 1.00 92.81 127 LEU A CA 1
ATOM 972 C C . LEU A 1 127 ? -11.331 -2.811 9.372 1.00 92.81 127 LEU A C 1
ATOM 974 O O . LEU A 1 127 ? -10.461 -3.126 8.557 1.00 92.81 127 LEU A O 1
ATOM 978 N N . VAL A 1 128 ? -11.925 -3.717 10.155 1.00 94.56 128 VAL A N 1
ATOM 979 C CA . VAL A 1 128 ? -11.720 -5.170 10.040 1.00 94.56 128 VAL A CA 1
ATOM 980 C C . VAL A 1 128 ? -12.139 -5.666 8.654 1.00 94.56 128 VAL A C 1
ATOM 982 O O . VAL A 1 128 ? -11.351 -6.347 7.991 1.00 94.56 128 VAL A O 1
ATOM 985 N N . ASP A 1 129 ? -13.332 -5.289 8.193 1.00 92.81 129 ASP A N 1
ATOM 986 C CA . ASP A 1 129 ? -13.860 -5.698 6.889 1.00 92.81 129 ASP A CA 1
ATOM 987 C C . ASP A 1 129 ? -13.037 -5.122 5.735 1.00 92.81 129 ASP A C 1
ATOM 989 O O . ASP A 1 129 ? -12.624 -5.862 4.837 1.00 92.81 129 ASP A O 1
ATOM 993 N N . PHE A 1 130 ? -12.717 -3.825 5.800 1.00 92.81 130 PHE A N 1
ATOM 994 C CA . PHE A 1 130 ? -11.853 -3.162 4.823 1.00 92.81 130 PHE A CA 1
ATOM 995 C C . PHE A 1 130 ? -10.503 -3.877 4.683 1.00 92.81 130 PHE A C 1
ATOM 997 O O . PHE A 1 130 ? -10.109 -4.280 3.589 1.00 92.81 130 PHE A O 1
ATOM 1004 N N . THR A 1 131 ? -9.792 -4.072 5.796 1.00 93.69 131 THR A N 1
ATOM 1005 C CA . THR A 1 131 ? -8.449 -4.670 5.768 1.00 93.69 131 THR A CA 1
ATOM 1006 C C . THR A 1 131 ? -8.468 -6.119 5.286 1.00 93.69 131 THR A C 1
ATOM 1008 O O . THR A 1 131 ? -7.552 -6.537 4.577 1.00 93.69 131 THR A O 1
ATOM 1011 N N . LYS A 1 132 ? -9.522 -6.878 5.609 1.00 92.00 132 LYS A N 1
ATOM 1012 C CA . LYS A 1 132 ? -9.713 -8.243 5.111 1.00 92.00 132 LYS A CA 1
ATOM 1013 C C . LYS A 1 132 ? -9.924 -8.265 3.597 1.00 92.00 132 LYS A C 1
ATOM 1015 O O . LYS A 1 132 ? -9.258 -9.045 2.920 1.00 92.00 132 LYS A O 1
ATOM 1020 N N . SER A 1 133 ? -10.801 -7.402 3.080 1.00 88.56 133 SER A N 1
ATOM 1021 C CA . SER A 1 133 ? -11.065 -7.286 1.641 1.00 88.56 133 SER A CA 1
ATOM 1022 C C . SER A 1 133 ? -9.794 -6.910 0.874 1.00 88.56 133 SER A C 1
ATOM 1024 O O . SER A 1 133 ? -9.430 -7.577 -0.095 1.00 88.56 133 SER A O 1
ATOM 1026 N N . SER A 1 134 ? -9.062 -5.903 1.357 1.00 86.81 134 SER A N 1
ATOM 1027 C CA . SER A 1 134 ? -7.834 -5.419 0.716 1.00 86.81 134 SER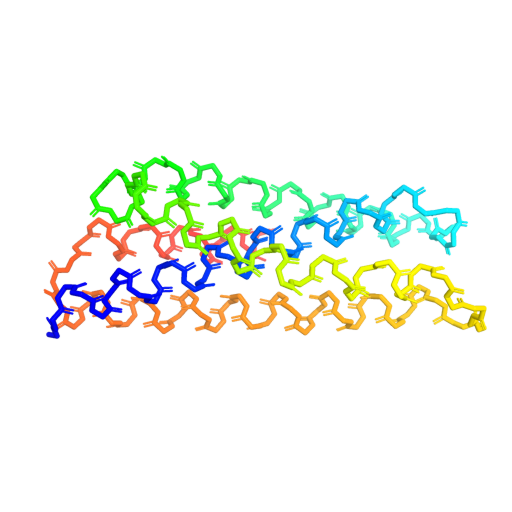 A CA 1
ATOM 1028 C C . SER A 1 134 ? -6.709 -6.459 0.682 1.00 86.81 134 SER A C 1
ATOM 1030 O O . SER A 1 134 ? -5.952 -6.501 -0.289 1.00 86.81 134 SER A O 1
ATOM 1032 N N . LEU A 1 135 ? -6.606 -7.328 1.699 1.00 82.06 135 LEU A N 1
ATOM 1033 C CA . LEU A 1 135 ? -5.657 -8.450 1.710 1.00 82.06 135 LEU A CA 1
ATOM 1034 C C . LEU A 1 135 ? -6.018 -9.528 0.687 1.00 82.06 135 LEU A C 1
ATOM 1036 O O . LEU A 1 135 ? -5.125 -10.079 0.045 1.00 82.06 135 LEU A O 1
ATOM 1040 N N . THR A 1 136 ? -7.306 -9.832 0.519 1.00 78.06 136 THR A N 1
ATOM 1041 C CA . THR A 1 136 ? -7.744 -10.856 -0.440 1.00 78.06 136 THR A CA 1
ATOM 1042 C C . THR A 1 136 ? -7.557 -10.433 -1.894 1.00 78.06 136 THR A C 1
ATOM 1044 O O . THR A 1 136 ? -7.255 -11.289 -2.718 1.00 78.06 136 THR A O 1
ATOM 1047 N N . THR A 1 137 ? -7.633 -9.134 -2.205 1.00 69.88 137 THR A N 1
ATOM 1048 C CA . THR A 1 137 ? -7.375 -8.608 -3.559 1.00 69.88 137 THR A CA 1
ATOM 1049 C C . THR A 1 137 ? -5.913 -8.762 -3.998 1.00 69.88 137 THR A C 1
ATOM 1051 O O . THR A 1 137 ? -5.651 -8.898 -5.182 1.00 69.88 137 THR A O 1
ATOM 1054 N N . ILE A 1 138 ? -4.946 -8.796 -3.070 1.00 56.78 138 ILE A N 1
ATOM 1055 C CA . ILE A 1 138 ? -3.521 -9.024 -3.400 1.00 56.78 138 ILE A CA 1
ATOM 1056 C C . ILE A 1 138 ? -3.240 -10.507 -3.733 1.00 56.78 138 ILE A C 1
ATOM 1058 O O . ILE A 1 138 ? -2.224 -10.822 -4.348 1.00 56.78 138 ILE A O 1
ATOM 1062 N N . ALA A 1 139 ? -4.110 -11.427 -3.304 1.00 43.12 139 ALA A N 1
ATOM 1063 C CA . ALA A 1 139 ? -3.895 -12.874 -3.387 1.00 43.12 139 ALA A CA 1
ATOM 1064 C C . ALA A 1 139 ? -4.711 -13.584 -4.487 1.00 43.12 139 ALA A C 1
ATOM 1066 O O . ALA A 1 139 ? -4.619 -14.811 -4.590 1.00 43.12 139 ALA A O 1
ATOM 1067 N N . ALA A 1 140 ? -5.519 -12.844 -5.252 1.00 37.19 140 ALA A N 1
ATOM 1068 C CA . ALA A 1 140 ? -6.339 -13.347 -6.357 1.00 37.19 140 ALA A CA 1
ATOM 1069 C C . ALA A 1 140 ? -5.643 -13.119 -7.704 1.00 37.19 140 ALA A C 1
ATOM 1071 O O . ALA A 1 140 ? -5.752 -14.024 -8.563 1.00 37.19 140 ALA A O 1
#

Sequence (140 aa):
MKTEKLQDYTTDLYALTKHTLSVVKTQKTSSKVNNSKAVDLLHDIDVALTEQINEFDKMEDFVNDSTLATIKEKVAGFSGSIAGFLNTQREDPVSKMLRDDYTALGMIASGYTMLHTAALGAGEDKLVDFTKSSLTTIAA

Radius of gyration: 15.89 Å; chains: 1; bounding box: 38×30×44 Å